Protein AF-A0A8T5YJM0-F1 (afdb_monomer_lite)

Secondary structure (DSSP, 8-state):
--GGGS--HHHHS-HHHHHHHT---TTSPPPPSS--HHHHHHHHHHHHHHHTTTPPP-EEEEEEEEETTEEEEEEEEESSS--S--------

Structure (mmCIF, N/CA/C/O backbone):
data_AF-A0A8T5YJM0-F1
#
_entry.id   AF-A0A8T5YJM0-F1
#
loop_
_atom_site.group_PDB
_atom_site.id
_atom_site.type_symbol
_atom_site.label_atom_id
_atom_site.label_alt_id
_atom_site.label_comp_id
_atom_site.label_asym_id
_atom_site.label_entity_id
_atom_site.label_seq_id
_atom_site.pdbx_PDB_ins_code
_atom_site.Cartn_x
_atom_site.Cartn_y
_atom_site.Cartn_z
_atom_site.occupancy
_atom_site.B_iso_or_equiv
_atom_site.auth_seq_id
_atom_site.auth_comp_id
_atom_site.auth_asym_id
_atom_site.auth_atom_id
_atom_site.pdbx_PDB_model_num
ATOM 1 N N . MET A 1 1 ? 27.627 -7.056 -4.093 1.00 82.88 1 MET A N 1
ATOM 2 C CA . MET A 1 1 ? 27.274 -8.251 -4.894 1.00 82.88 1 MET A CA 1
ATOM 3 C C . MET A 1 1 ? 27.200 -7.821 -6.349 1.00 82.88 1 MET A C 1
ATOM 5 O O . MET A 1 1 ? 26.496 -6.848 -6.601 1.00 82.88 1 MET A O 1
ATOM 9 N N . LYS A 1 2 ? 27.925 -8.468 -7.273 1.00 94.94 2 LYS A N 1
ATOM 10 C CA . LYS A 1 2 ? 27.739 -8.189 -8.707 1.00 94.94 2 LYS A CA 1
ATOM 11 C C . LYS A 1 2 ? 26.298 -8.558 -9.112 1.00 94.94 2 LYS A C 1
ATOM 13 O O . LYS A 1 2 ? 25.793 -9.532 -8.545 1.00 94.94 2 LYS A O 1
ATOM 18 N N . PRO A 1 3 ? 25.612 -7.803 -9.989 1.00 96.06 3 PRO A N 1
ATOM 19 C CA . PRO A 1 3 ? 24.226 -8.094 -10.364 1.00 96.06 3 PRO A CA 1
ATOM 20 C C . PRO A 1 3 ? 24.017 -9.537 -10.837 1.00 96.06 3 PRO A C 1
ATOM 22 O O . PRO A 1 3 ? 23.049 -10.170 -10.429 1.00 96.06 3 PRO A O 1
ATOM 25 N N . GLU A 1 4 ? 24.978 -10.080 -11.583 1.00 95.62 4 GLU A N 1
ATOM 26 C CA . GLU A 1 4 ? 24.941 -11.424 -12.175 1.00 95.62 4 GLU A CA 1
ATOM 27 C C . GLU A 1 4 ? 25.047 -12.536 -11.122 1.00 95.62 4 GLU A C 1
ATOM 29 O O . GLU A 1 4 ? 24.696 -13.681 -11.379 1.00 95.62 4 GLU A O 1
ATOM 34 N N . ASN A 1 5 ? 25.498 -12.197 -9.911 1.00 97.12 5 ASN A N 1
ATOM 35 C CA . ASN A 1 5 ? 25.588 -13.140 -8.800 1.00 97.12 5 ASN A CA 1
ATOM 36 C C . ASN A 1 5 ? 24.266 -13.254 -8.019 1.00 97.12 5 ASN A C 1
ATOM 38 O O . ASN A 1 5 ? 24.196 -14.005 -7.045 1.00 97.12 5 ASN A O 1
ATOM 42 N N . LYS A 1 6 ? 23.240 -12.457 -8.351 1.00 97.38 6 LYS A N 1
ATOM 43 C CA . LYS A 1 6 ? 21.924 -12.550 -7.705 1.00 97.38 6 LYS A CA 1
ATOM 44 C C . LYS A 1 6 ? 21.172 -13.769 -8.243 1.00 97.38 6 LYS A C 1
ATOM 46 O O . LYS A 1 6 ? 21.294 -14.118 -9.411 1.00 97.38 6 LYS A O 1
ATOM 51 N N . LEU A 1 7 ? 20.363 -14.392 -7.387 1.00 98.06 7 LEU A N 1
ATOM 52 C CA . LEU A 1 7 ? 19.466 -15.467 -7.811 1.00 98.06 7 LEU A CA 1
ATOM 53 C C . LEU A 1 7 ? 18.461 -14.947 -8.854 1.00 98.06 7 LEU A C 1
ATOM 55 O O . LEU A 1 7 ? 18.029 -13.794 -8.748 1.00 98.06 7 LEU A O 1
ATOM 59 N N . PRO A 1 8 ? 18.021 -15.791 -9.801 1.00 97.38 8 PRO A N 1
ATOM 60 C CA . PRO A 1 8 ? 16.956 -15.449 -10.737 1.00 97.38 8 PRO A CA 1
ATOM 61 C C . PRO A 1 8 ? 15.592 -15.482 -10.024 1.00 97.38 8 PRO A C 1
ATOM 63 O O . PRO A 1 8 ? 14.796 -16.402 -10.185 1.00 97.38 8 PRO A O 1
ATOM 66 N N . VAL A 1 9 ? 15.325 -14.488 -9.168 1.00 98.19 9 VAL A N 1
ATOM 67 C CA . VAL A 1 9 ? 14.182 -14.495 -8.231 1.00 98.19 9 VAL A CA 1
ATOM 68 C C . VAL A 1 9 ? 12.838 -14.691 -8.943 1.00 98.19 9 VAL A C 1
ATOM 70 O O . VAL A 1 9 ? 11.984 -15.405 -8.424 1.00 98.19 9 VAL A O 1
ATOM 73 N N . LEU A 1 10 ? 12.660 -14.117 -10.137 1.00 98.25 10 LEU A N 1
ATOM 74 C CA . LEU A 1 10 ? 11.403 -14.205 -10.890 1.00 98.25 10 LEU A CA 1
ATOM 75 C C . LEU A 1 10 ? 11.056 -15.637 -11.332 1.00 98.25 10 LEU A C 1
ATOM 77 O O . LEU A 1 10 ? 9.876 -15.965 -11.447 1.00 98.25 10 LEU A O 1
ATOM 81 N N . ASP A 1 11 ? 12.049 -16.514 -11.492 1.00 98.06 11 ASP A N 1
ATOM 82 C CA . ASP A 1 11 ? 11.817 -17.918 -11.843 1.00 98.06 11 ASP A CA 1
ATOM 83 C C . ASP A 1 11 ? 11.435 -18.761 -10.621 1.00 98.06 11 ASP A C 1
ATOM 85 O O . ASP A 1 11 ? 10.659 -19.714 -10.745 1.00 98.06 11 ASP A O 1
ATOM 89 N N . LEU A 1 12 ? 11.935 -18.374 -9.443 1.00 98.44 12 LEU A N 1
ATOM 90 C CA . LEU A 1 12 ? 11.868 -19.138 -8.192 1.00 98.44 12 LEU A CA 1
ATOM 91 C C . LEU A 1 12 ? 10.628 -18.844 -7.336 1.00 98.44 12 LEU A C 1
ATOM 93 O O . LEU A 1 12 ? 10.294 -19.625 -6.446 1.00 98.44 12 LEU A O 1
ATOM 97 N N . ILE A 1 13 ? 9.952 -17.720 -7.568 1.00 98.56 13 ILE A N 1
ATOM 98 C CA . ILE A 1 13 ? 8.751 -17.346 -6.813 1.00 98.56 13 ILE A CA 1
ATOM 99 C C . ILE A 1 13 ? 7.559 -18.268 -7.111 1.00 98.56 13 ILE A C 1
ATOM 101 O O . ILE A 1 13 ? 7.433 -18.850 -8.191 1.00 98.56 13 ILE A O 1
ATOM 105 N N . SER A 1 14 ? 6.652 -18.379 -6.138 1.00 98.69 14 SER A N 1
ATOM 106 C CA . SER A 1 14 ? 5.455 -19.217 -6.243 1.00 98.69 14 SER A CA 1
ATOM 107 C C . SER A 1 14 ? 4.539 -18.788 -7.395 1.00 98.69 14 SER A C 1
ATOM 109 O O . SER A 1 14 ? 4.544 -17.633 -7.823 1.00 98.69 14 SER A O 1
ATOM 111 N N . ALA A 1 15 ? 3.683 -19.700 -7.863 1.00 98.50 15 ALA A N 1
ATOM 112 C CA . ALA A 1 15 ? 2.702 -19.400 -8.910 1.00 98.50 15 ALA A CA 1
ATOM 113 C C . ALA A 1 15 ? 1.755 -18.240 -8.531 1.00 98.50 15 ALA A C 1
ATOM 115 O O . ALA A 1 15 ? 1.451 -17.386 -9.365 1.00 98.50 15 ALA A O 1
ATOM 116 N N . GLY A 1 16 ? 1.348 -18.160 -7.258 1.00 98.50 16 GLY A N 1
ATOM 117 C CA . GLY A 1 16 ? 0.540 -17.045 -6.752 1.00 98.50 16 GLY A CA 1
ATOM 118 C C . GLY A 1 16 ? 1.270 -15.703 -6.852 1.00 98.50 16 GLY A C 1
ATOM 119 O O . GLY A 1 16 ? 0.697 -14.721 -7.312 1.00 98.50 16 GLY A O 1
ATOM 120 N N . MET A 1 17 ? 2.564 -15.667 -6.521 1.00 98.56 17 MET A N 1
ATOM 121 C CA . MET A 1 17 ? 3.369 -14.451 -6.668 1.00 98.56 17 MET A CA 1
ATOM 122 C C . MET A 1 17 ? 3.595 -14.090 -8.141 1.00 98.56 17 MET A C 1
ATOM 124 O O . MET A 1 17 ? 3.504 -12.921 -8.502 1.00 98.56 17 MET A O 1
ATOM 128 N N . LYS A 1 18 ? 3.821 -15.080 -9.015 1.00 98.62 18 LYS A N 1
ATOM 129 C CA . LYS A 1 18 ? 3.915 -14.846 -10.467 1.00 98.62 18 LYS A CA 1
ATOM 130 C C . LYS A 1 18 ? 2.637 -14.219 -11.020 1.00 98.62 18 LYS A C 1
ATOM 132 O O . LYS A 1 18 ? 2.720 -13.349 -11.875 1.00 98.62 18 LYS A O 1
ATOM 137 N N . THR A 1 19 ? 1.473 -14.608 -10.499 1.00 98.62 19 THR A N 1
ATOM 138 C CA . THR A 1 19 ? 0.192 -13.991 -10.876 1.00 98.62 19 THR A CA 1
ATOM 139 C C . THR A 1 19 ? 0.183 -12.497 -10.552 1.00 98.62 19 THR A C 1
ATOM 141 O O . THR A 1 19 ? -0.149 -11.703 -11.419 1.00 98.62 19 THR A O 1
ATOM 144 N N . VAL A 1 20 ? 0.626 -12.108 -9.350 1.00 98.38 20 VAL A N 1
ATOM 145 C CA . VAL A 1 20 ? 0.748 -10.694 -8.945 1.00 98.38 20 VAL A CA 1
ATOM 146 C C . VAL A 1 20 ? 1.754 -9.938 -9.819 1.00 98.38 20 VAL A C 1
ATOM 148 O O . VAL A 1 20 ? 1.448 -8.846 -10.285 1.00 98.38 20 VAL A O 1
ATOM 151 N N . VAL A 1 21 ? 2.939 -10.512 -10.063 1.00 98.38 21 VAL A N 1
ATOM 152 C CA . VAL A 1 21 ? 4.000 -9.897 -10.888 1.00 98.38 21 VAL A CA 1
ATOM 153 C C . VAL A 1 21 ? 3.544 -9.668 -12.329 1.00 98.38 21 VAL A C 1
ATOM 155 O O . VAL A 1 21 ? 3.906 -8.664 -12.935 1.00 98.38 21 VAL A O 1
ATOM 158 N N . ASN A 1 22 ? 2.743 -10.585 -12.870 1.00 98.31 22 ASN A N 1
ATOM 159 C CA . ASN A 1 22 ? 2.252 -10.517 -14.242 1.00 98.31 22 ASN A CA 1
ATOM 160 C C . ASN A 1 22 ? 0.982 -9.658 -14.392 1.00 98.31 22 ASN A C 1
ATOM 162 O O . ASN A 1 22 ? 0.493 -9.501 -15.512 1.00 98.31 22 ASN A O 1
ATOM 166 N N . THR A 1 23 ? 0.438 -9.097 -13.306 1.00 98.25 23 THR A N 1
ATOM 167 C CA . THR A 1 23 ? -0.678 -8.148 -13.377 1.00 98.25 23 THR A CA 1
ATOM 168 C C . THR A 1 23 ? -0.210 -6.839 -14.003 1.00 98.25 23 THR A C 1
ATOM 170 O O . THR A 1 23 ? 0.680 -6.166 -13.485 1.00 98.25 23 THR A O 1
ATOM 173 N N . LEU A 1 24 ? -0.849 -6.446 -15.105 1.00 97.44 24 LEU A N 1
ATOM 174 C CA . LEU A 1 24 ? -0.565 -5.195 -15.804 1.00 97.44 24 LEU A CA 1
ATOM 175 C C . LEU A 1 24 ? -1.544 -4.096 -15.376 1.00 97.44 24 LEU A C 1
ATOM 177 O O . LEU A 1 24 ? -2.746 -4.335 -15.277 1.00 97.44 24 LEU A O 1
ATOM 181 N N . GLN A 1 25 ? -1.030 -2.881 -15.185 1.00 97.00 25 GLN A N 1
ATOM 182 C CA . GLN A 1 25 ? -1.821 -1.669 -14.944 1.00 97.00 25 GLN A CA 1
ATOM 183 C C . GLN A 1 25 ? -1.602 -0.691 -16.113 1.00 97.00 25 GLN A C 1
ATOM 185 O O . GLN A 1 25 ? -0.730 0.172 -16.022 1.00 97.00 25 GLN A O 1
ATOM 190 N N . PRO A 1 26 ? -2.328 -0.835 -17.239 1.00 94.81 26 PRO A N 1
ATOM 191 C CA . PRO A 1 26 ? -2.107 -0.007 -18.429 1.00 94.81 26 PRO A CA 1
ATOM 192 C C . PRO A 1 26 ? -2.464 1.471 -18.213 1.00 94.81 26 PRO A C 1
ATOM 194 O O . PRO A 1 26 ? -1.924 2.330 -18.900 1.00 94.81 26 PRO A O 1
ATOM 197 N N . ASP A 1 27 ? -3.328 1.764 -17.239 1.00 94.00 27 ASP A N 1
ATOM 198 C CA . ASP A 1 27 ? -3.742 3.129 -16.892 1.00 94.00 27 ASP A CA 1
ATOM 199 C C . ASP A 1 27 ? -2.701 3.878 -16.042 1.00 94.00 27 ASP A C 1
ATOM 201 O O . ASP A 1 27 ? -2.890 5.052 -15.709 1.00 94.00 27 ASP A O 1
ATOM 205 N N . LEU A 1 28 ? -1.610 3.213 -15.646 1.00 95.81 28 LEU A N 1
ATOM 206 C CA . LEU A 1 28 ? -0.563 3.857 -14.870 1.00 95.81 28 LEU A CA 1
ATOM 207 C C . LEU A 1 28 ? 0.288 4.780 -15.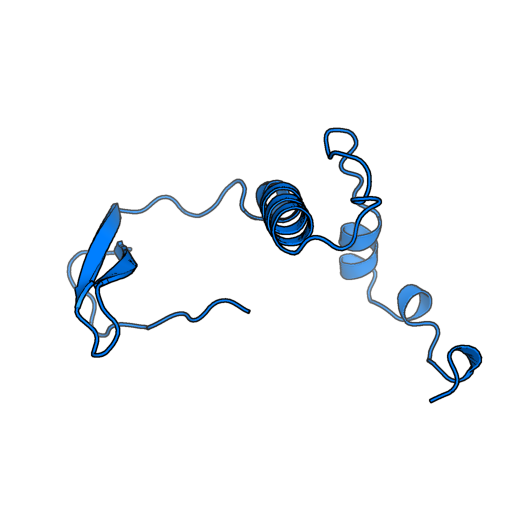753 1.00 95.81 28 LEU A C 1
ATOM 209 O O . LEU A 1 28 ? 0.612 4.413 -16.884 1.00 95.81 28 LEU A O 1
ATOM 213 N N . PRO A 1 29 ? 0.740 5.942 -15.241 1.00 94.38 29 PRO A N 1
ATOM 214 C CA . PRO A 1 29 ? 1.776 6.710 -15.917 1.00 94.38 29 PRO A CA 1
ATOM 215 C C . PRO A 1 29 ? 3.023 5.845 -16.179 1.00 94.38 29 PRO A C 1
ATOM 217 O O . PRO A 1 29 ? 3.266 4.875 -15.453 1.00 94.38 29 PRO A O 1
ATOM 220 N N . PRO A 1 30 ? 3.856 6.187 -17.175 1.00 94.44 30 PRO A N 1
ATOM 221 C CA . PRO A 1 30 ? 5.153 5.542 -17.330 1.00 94.44 30 PRO A CA 1
ATOM 222 C C . PRO A 1 30 ? 6.029 5.800 -16.098 1.00 94.44 30 PRO A C 1
ATOM 224 O O . PRO A 1 30 ? 5.806 6.754 -15.347 1.00 94.44 30 PRO A O 1
ATOM 227 N N . TRP A 1 31 ? 7.048 4.95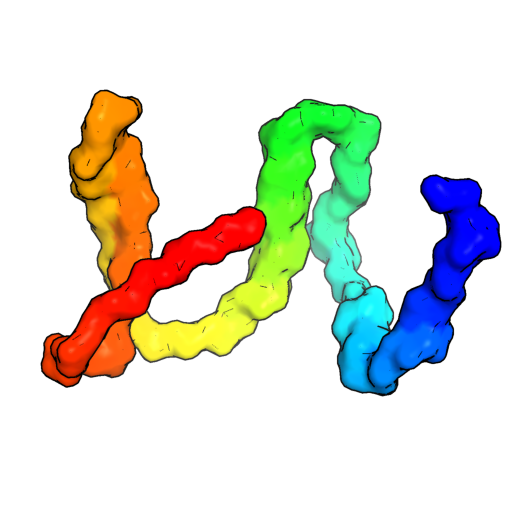9 -15.904 1.00 95.56 31 TRP A N 1
ATOM 228 C CA . TRP A 1 31 ? 8.048 5.188 -14.862 1.00 95.56 31 TRP A CA 1
ATOM 229 C C . TRP A 1 31 ? 8.606 6.617 -14.957 1.00 95.56 31 TRP A C 1
ATOM 231 O O . TRP A 1 31 ? 8.946 7.057 -16.061 1.00 95.56 31 TRP A O 1
ATOM 241 N N . PRO A 1 32 ? 8.704 7.349 -13.832 1.00 93.06 32 PRO A N 1
ATOM 242 C CA . PRO A 1 32 ? 9.220 8.708 -13.838 1.00 93.06 32 PRO A CA 1
ATOM 243 C C . PRO A 1 32 ? 10.650 8.719 -14.379 1.00 93.06 32 PRO A C 1
ATOM 245 O O . PRO A 1 32 ? 11.531 8.015 -13.885 1.00 93.06 32 PRO A O 1
ATOM 248 N N . ALA A 1 33 ? 10.869 9.529 -15.416 1.00 86.62 33 ALA A N 1
ATOM 249 C CA . ALA A 1 33 ? 12.171 9.668 -16.060 1.00 86.62 33 ALA A CA 1
ATOM 250 C C . ALA A 1 33 ? 13.166 10.457 -15.194 1.00 86.62 33 ALA A C 1
ATOM 252 O O . ALA A 1 33 ? 14.377 10.322 -15.370 1.00 86.62 33 ALA A O 1
ATOM 253 N N . THR A 1 34 ? 12.667 11.284 -14.267 1.00 83.25 34 THR A N 1
ATOM 254 C CA . THR A 1 34 ? 13.502 12.064 -13.352 1.00 83.25 34 THR A CA 1
ATOM 255 C C . THR A 1 34 ? 13.557 11.435 -11.960 1.00 83.25 34 THR A C 1
ATOM 257 O O . THR A 1 34 ? 12.677 10.690 -11.531 1.00 83.25 34 THR A O 1
ATOM 260 N N . GLY A 1 35 ? 14.630 11.739 -11.232 1.00 77.75 35 GLY A N 1
ATOM 261 C CA . GLY A 1 35 ? 14.848 11.264 -9.868 1.00 77.75 35 GLY A CA 1
ATOM 262 C C . GLY A 1 35 ? 14.217 12.139 -8.783 1.00 77.75 35 GLY A C 1
ATOM 263 O O . GLY A 1 35 ? 14.620 12.009 -7.627 1.00 77.75 35 GLY A O 1
ATOM 264 N N . THR A 1 36 ? 13.303 13.069 -9.104 1.00 95.00 36 THR A N 1
ATOM 265 C CA . THR A 1 36 ? 12.733 13.922 -8.050 1.00 95.00 36 THR A CA 1
ATOM 266 C C . THR A 1 36 ? 11.894 13.091 -7.083 1.00 95.00 36 THR A C 1
ATOM 268 O O . THR A 1 36 ? 11.087 12.244 -7.465 1.00 95.00 36 THR A O 1
ATOM 271 N N . ILE A 1 37 ? 12.065 13.344 -5.785 1.00 96.12 37 ILE A N 1
ATOM 272 C CA . ILE A 1 37 ? 11.393 12.554 -4.747 1.00 96.12 37 ILE A CA 1
ATOM 2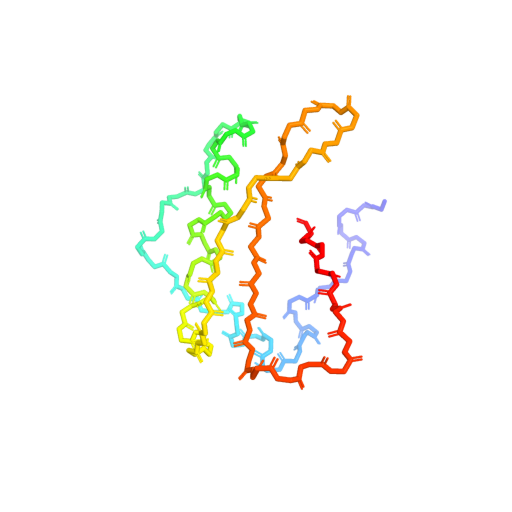73 C C . ILE A 1 37 ? 9.862 12.674 -4.806 1.00 96.12 37 ILE A C 1
ATOM 275 O O . ILE A 1 37 ? 9.156 11.745 -4.419 1.00 96.12 37 ILE A O 1
ATOM 279 N N . ALA A 1 38 ? 9.342 13.804 -5.294 1.00 95.69 38 ALA A N 1
ATOM 280 C CA . ALA A 1 38 ? 7.907 14.037 -5.416 1.00 95.69 38 ALA A CA 1
ATOM 281 C C . ALA A 1 38 ? 7.274 13.103 -6.456 1.00 95.69 38 ALA A C 1
ATOM 283 O O . ALA A 1 38 ? 6.300 12.419 -6.144 1.00 95.69 38 ALA A O 1
ATOM 284 N N . GLU A 1 39 ? 7.871 13.009 -7.647 1.00 95.00 39 GLU A N 1
ATOM 285 C CA . GLU A 1 39 ? 7.393 12.125 -8.714 1.00 95.00 39 GLU A CA 1
ATOM 286 C C . GLU A 1 39 ? 7.466 10.657 -8.292 1.00 95.00 39 GLU A C 1
ATOM 288 O O . GLU A 1 39 ? 6.514 9.909 -8.498 1.00 95.00 39 GLU A O 1
ATOM 293 N N . GLN A 1 40 ? 8.541 10.260 -7.604 1.00 96.44 40 GLN A N 1
ATOM 294 C CA . GLN A 1 40 ? 8.686 8.890 -7.107 1.00 96.44 40 GLN A CA 1
ATOM 295 C C . GLN A 1 40 ? 7.618 8.531 -6.059 1.00 96.44 40 GLN A C 1
ATOM 297 O O . GLN A 1 40 ? 7.015 7.457 -6.119 1.00 96.44 40 GLN A O 1
ATOM 302 N N . ARG A 1 41 ? 7.312 9.443 -5.122 1.00 96.88 41 ARG A N 1
ATOM 303 C CA . ARG A 1 41 ? 6.236 9.250 -4.130 1.00 96.88 41 ARG A CA 1
ATOM 304 C C . ARG A 1 41 ? 4.856 9.202 -4.777 1.00 96.88 41 ARG A C 1
ATOM 306 O O . ARG A 1 41 ? 4.016 8.398 -4.368 1.00 96.88 41 ARG A O 1
ATOM 313 N N . GLN A 1 42 ? 4.617 10.041 -5.782 1.00 96.12 42 GLN A N 1
ATOM 314 C CA . GLN A 1 42 ? 3.359 10.047 -6.519 1.00 96.12 42 GLN A CA 1
ATOM 315 C C . GLN A 1 42 ? 3.180 8.749 -7.310 1.00 96.12 42 GLN A C 1
ATOM 317 O O . GLN A 1 42 ? 2.105 8.157 -7.250 1.00 96.12 42 GLN A O 1
ATOM 322 N N . TYR A 1 43 ? 4.231 8.272 -7.982 1.00 96.88 43 TYR A N 1
ATOM 323 C CA . TYR A 1 43 ? 4.201 7.014 -8.722 1.00 96.88 43 TYR A CA 1
ATOM 324 C C . TYR A 1 43 ? 3.864 5.834 -7.807 1.00 96.88 43 TYR A C 1
ATOM 326 O O . TYR A 1 43 ? 2.912 5.104 -8.070 1.00 96.88 43 TYR A O 1
ATOM 334 N N . TYR A 1 44 ? 4.565 5.713 -6.672 1.00 97.44 44 TYR A N 1
ATOM 335 C CA . TYR A 1 44 ? 4.274 4.692 -5.661 1.00 97.44 44 TYR A CA 1
ATOM 336 C C . TYR A 1 44 ? 2.826 4.772 -5.151 1.00 97.44 44 TYR A C 1
ATOM 338 O O . TYR A 1 44 ? 2.139 3.758 -5.051 1.00 97.44 44 TYR A O 1
ATOM 346 N N . THR A 1 45 ? 2.326 5.983 -4.884 1.00 97.94 45 THR A N 1
ATOM 347 C CA . THR A 1 45 ? 0.942 6.197 -4.427 1.00 97.94 45 THR A CA 1
ATOM 348 C C . THR A 1 45 ? -0.088 5.751 -5.468 1.00 97.94 45 THR A C 1
ATOM 350 O O . THR A 1 45 ? -1.107 5.157 -5.111 1.00 97.94 45 THR A O 1
ATOM 353 N N . LEU A 1 46 ? 0.149 6.038 -6.752 1.00 97.62 46 LEU A N 1
ATOM 354 C CA . LEU A 1 46 ? -0.752 5.648 -7.837 1.00 97.62 46 LEU A CA 1
ATOM 355 C C . LEU A 1 46 ? -0.730 4.136 -8.061 1.00 97.62 46 LEU A C 1
ATOM 357 O O . LEU A 1 46 ? -1.789 3.521 -8.131 1.00 97.62 46 LEU A O 1
ATOM 361 N N . GLU A 1 47 ? 0.453 3.531 -8.095 1.00 98.06 47 GLU A N 1
ATOM 362 C CA . GLU A 1 47 ? 0.618 2.095 -8.335 1.00 98.06 47 GLU A CA 1
ATOM 363 C C . GLU A 1 47 ? 0.060 1.237 -7.197 1.00 98.06 47 GLU A C 1
ATOM 365 O O . GLU A 1 47 ? -0.630 0.247 -7.453 1.00 98.06 47 GLU A O 1
ATOM 370 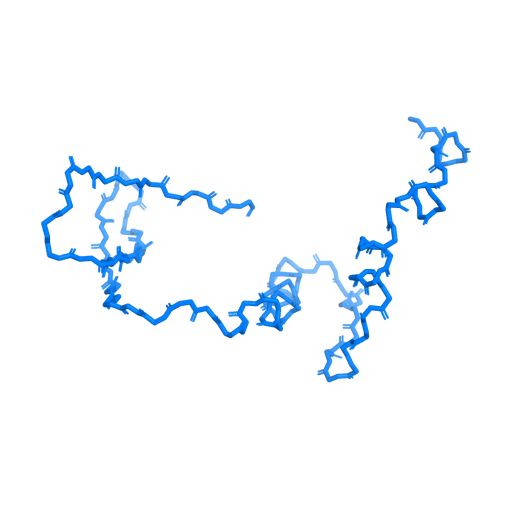N N . ARG A 1 48 ? 0.229 1.656 -5.937 1.00 98.44 48 ARG A N 1
ATOM 371 C CA . ARG A 1 48 ? -0.370 0.958 -4.791 1.00 98.44 48 ARG A CA 1
ATOM 372 C C . ARG A 1 48 ? -1.894 1.093 -4.725 1.00 98.44 48 ARG A C 1
ATOM 374 O O . ARG A 1 48 ? -2.525 0.308 -4.018 1.00 98.44 48 ARG A O 1
ATOM 381 N N . ARG A 1 49 ? -2.510 2.047 -5.435 1.00 98.25 49 ARG A N 1
ATOM 382 C CA . ARG A 1 49 ? -3.963 2.286 -5.371 1.00 98.25 49 ARG A CA 1
ATOM 383 C C . ARG A 1 49 ? -4.768 1.079 -5.842 1.00 98.25 49 ARG A C 1
ATOM 385 O O . ARG A 1 49 ? -5.730 0.722 -5.170 1.00 98.25 49 ARG A O 1
ATOM 392 N N . PHE A 1 50 ? -4.360 0.445 -6.942 1.00 98.06 50 PHE A N 1
ATOM 393 C CA . PHE A 1 50 ? -5.008 -0.766 -7.455 1.00 98.06 50 PHE A CA 1
ATOM 394 C C . PHE A 1 50 ? -5.061 -1.862 -6.384 1.00 98.06 50 PHE A C 1
ATOM 396 O O . PHE A 1 50 ? -6.114 -2.436 -6.123 1.00 98.06 50 PHE A O 1
ATOM 403 N N . TRP A 1 51 ? -3.947 -2.067 -5.681 1.00 98.25 51 TRP A N 1
ATOM 404 C CA . TRP A 1 51 ? -3.820 -3.082 -4.636 1.00 98.25 51 TRP A CA 1
ATOM 405 C C . TRP A 1 51 ? -4.579 -2.764 -3.340 1.00 98.25 51 TRP A C 1
ATOM 407 O O . TRP A 1 51 ? -4.781 -3.659 -2.528 1.00 98.25 51 TRP A O 1
ATOM 417 N N . ASN A 1 52 ? -4.992 -1.510 -3.129 1.00 98.25 52 ASN A N 1
ATOM 418 C CA . ASN A 1 52 ? -5.794 -1.098 -1.970 1.00 98.25 52 ASN A CA 1
ATOM 419 C C . ASN A 1 52 ? -7.305 -1.063 -2.264 1.00 98.25 52 ASN A C 1
ATOM 421 O O . ASN A 1 52 ? -8.097 -0.762 -1.368 1.00 98.25 52 ASN A O 1
ATOM 425 N N . ALA A 1 53 ? -7.723 -1.332 -3.504 1.00 98.00 53 ALA A N 1
ATOM 426 C CA . ALA A 1 53 ? -9.136 -1.410 -3.850 1.00 98.00 53 ALA A CA 1
ATOM 427 C C . ALA A 1 53 ? -9.817 -2.585 -3.126 1.00 98.00 53 ALA A C 1
ATOM 429 O O . ALA A 1 53 ? -9.209 -3.627 -2.893 1.00 98.00 53 ALA A O 1
ATOM 430 N N . GLY A 1 54 ? -11.095 -2.417 -2.771 1.00 98.00 54 GLY A N 1
ATOM 431 C CA . GLY A 1 54 ? -11.849 -3.448 -2.047 1.00 98.00 54 GLY A CA 1
ATOM 432 C C . GLY A 1 54 ? -11.428 -3.624 -0.583 1.00 98.00 54 GLY A C 1
ATOM 433 O O . GLY A 1 54 ? -11.674 -4.681 -0.005 1.00 98.00 54 GLY A O 1
ATOM 434 N N . ALA A 1 55 ? -10.790 -2.613 0.017 1.00 98.06 55 ALA A N 1
ATOM 435 C CA . ALA A 1 55 ? -10.491 -2.613 1.444 1.00 98.06 55 ALA A CA 1
ATOM 436 C C . ALA A 1 55 ? -11.773 -2.790 2.293 1.00 98.06 55 ALA A C 1
ATOM 438 O O . ALA A 1 55 ? -12.840 -2.323 1.882 1.00 98.06 55 ALA A O 1
ATOM 439 N N . PRO A 1 56 ? -11.685 -3.419 3.482 1.00 98.38 56 PRO A N 1
ATOM 440 C CA . PRO A 1 56 ? -12.841 -3.600 4.355 1.00 98.38 56 PRO A CA 1
ATOM 441 C C . PRO A 1 56 ? -13.494 -2.270 4.747 1.00 98.38 56 PRO A C 1
ATOM 443 O O . PRO A 1 56 ? -12.814 -1.327 5.160 1.00 98.38 56 PRO A O 1
ATOM 446 N N . GLU A 1 57 ? -14.821 -2.215 4.660 1.00 98.31 57 GLU A N 1
ATOM 447 C CA . GLU A 1 57 ? -15.596 -1.054 5.086 1.00 98.31 57 GLU A CA 1
ATOM 448 C C . GLU A 1 57 ? -15.646 -0.974 6.618 1.00 98.31 57 GLU A C 1
ATOM 450 O O . GLU A 1 57 ? -15.946 -1.957 7.296 1.00 98.31 57 GLU A O 1
ATOM 455 N N . MET A 1 58 ? -15.334 0.199 7.175 1.00 98.12 58 MET A N 1
ATOM 456 C CA . MET A 1 58 ? -15.417 0.468 8.612 1.00 98.12 58 MET A CA 1
ATOM 457 C C . MET A 1 58 ? -15.416 1.970 8.903 1.00 98.12 58 MET A C 1
ATOM 459 O O . MET A 1 58 ? -15.105 2.796 8.040 1.00 98.12 58 MET A O 1
ATOM 463 N N . ALA A 1 59 ? -15.713 2.341 10.150 1.00 98.50 59 ALA A N 1
ATOM 464 C CA . ALA A 1 59 ? -15.614 3.728 10.577 1.00 98.50 59 ALA A CA 1
ATOM 465 C C . ALA A 1 59 ? -14.146 4.182 10.582 1.00 98.50 59 ALA A C 1
ATOM 467 O O . ALA A 1 59 ? -13.298 3.586 11.244 1.00 98.50 59 ALA A O 1
ATOM 468 N N . THR A 1 60 ? -13.853 5.264 9.859 1.00 98.44 60 THR A N 1
ATOM 469 C CA . THR A 1 60 ? -12.516 5.870 9.824 1.00 98.44 60 THR A CA 1
ATOM 470 C C . THR A 1 60 ? -12.571 7.357 10.134 1.00 98.44 60 THR A C 1
ATOM 472 O O . THR A 1 60 ? -13.538 8.040 9.788 1.00 98.44 60 THR A O 1
ATOM 475 N N . ARG A 1 61 ? -11.551 7.877 10.818 1.00 98.44 61 ARG A N 1
ATOM 476 C CA . ARG A 1 61 ? -11.418 9.308 11.128 1.00 98.44 61 ARG A CA 1
ATOM 477 C C . ARG A 1 61 ? -9.963 9.737 10.983 1.00 98.44 61 ARG A C 1
ATOM 479 O O . ARG A 1 61 ? -9.064 8.984 11.347 1.00 98.44 61 ARG A O 1
ATOM 486 N N . ALA A 1 62 ? -9.745 10.934 10.447 1.00 98.44 62 ALA A N 1
ATOM 487 C CA . ALA A 1 62 ? -8.426 11.551 10.368 1.00 98.44 62 ALA A CA 1
ATOM 488 C C . ALA A 1 62 ? -8.289 12.615 11.464 1.00 98.44 62 ALA A C 1
ATOM 490 O O . ALA A 1 62 ? -9.203 13.418 11.659 1.00 98.44 62 ALA A O 1
ATOM 491 N N . TYR A 1 63 ? -7.159 12.613 12.170 1.00 98.56 63 TYR A N 1
ATOM 492 C CA . TYR A 1 63 ? -6.858 13.553 13.249 1.00 98.56 63 TYR A CA 1
ATOM 493 C C . TYR A 1 63 ? -5.427 14.070 13.132 1.00 98.56 63 TYR A C 1
ATOM 495 O O . TYR A 1 63 ? -4.506 13.296 12.875 1.00 98.56 63 TYR A O 1
ATOM 503 N N . MET A 1 64 ? -5.236 15.360 13.403 1.00 98.62 64 MET A N 1
ATOM 504 C CA . MET A 1 64 ? -3.912 15.938 13.628 1.00 98.62 64 MET A CA 1
ATOM 505 C C . MET A 1 64 ? -3.542 15.769 15.101 1.00 98.62 64 MET A C 1
ATOM 507 O O . MET A 1 64 ? -4.305 16.193 15.971 1.00 98.62 64 MET A O 1
ATOM 511 N N . VAL A 1 65 ? -2.399 15.142 15.379 1.00 98.50 65 VAL A N 1
ATOM 512 C CA . VAL A 1 65 ? -1.903 14.936 16.748 1.00 98.50 65 VAL A CA 1
ATOM 513 C C . VAL A 1 65 ? -0.547 15.621 16.946 1.00 98.50 65 VAL A C 1
ATOM 515 O O . VAL A 1 65 ? 0.302 15.585 16.047 1.00 98.50 65 VAL A O 1
ATOM 518 N N . PRO A 1 66 ? -0.311 16.262 18.105 1.00 98.56 66 PRO A N 1
ATOM 519 C CA . PRO A 1 66 ? 0.913 17.012 18.339 1.00 98.56 66 PRO A CA 1
ATOM 520 C C . PRO A 1 66 ? 2.106 16.089 18.601 1.00 98.56 66 PRO A C 1
ATOM 522 O O . PRO A 1 66 ? 2.012 15.093 19.315 1.00 98.56 66 PRO A O 1
ATOM 525 N N . THR A 1 67 ? 3.267 16.486 18.089 1.00 98.69 67 THR A N 1
ATOM 526 C CA . THR A 1 67 ? 4.577 15.915 18.420 1.00 98.69 67 THR A CA 1
ATOM 527 C C . THR A 1 67 ? 5.563 17.042 18.734 1.00 98.69 67 THR A C 1
ATOM 529 O O . THR A 1 67 ? 5.275 18.219 18.504 1.00 98.69 67 THR A O 1
ATOM 532 N N . LYS A 1 68 ? 6.776 16.697 19.186 1.00 98.56 68 LYS A N 1
ATOM 533 C CA . LYS A 1 68 ? 7.868 17.671 19.377 1.00 98.56 68 LYS A CA 1
ATOM 534 C C . LYS A 1 68 ? 8.206 18.468 18.102 1.00 98.56 68 LYS A C 1
ATOM 536 O O . LYS A 1 68 ? 8.734 19.569 18.207 1.00 98.56 68 LYS A O 1
ATOM 5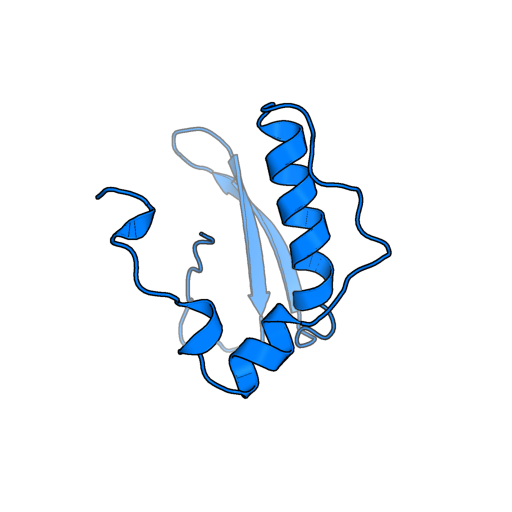41 N N . TYR A 1 69 ? 7.912 17.929 16.918 1.00 98.50 69 TYR A N 1
ATOM 542 C CA . TYR A 1 69 ? 8.256 18.529 15.622 1.00 98.50 69 TYR A CA 1
ATOM 543 C C . TYR A 1 69 ? 7.063 19.195 14.921 1.00 98.50 69 TYR A C 1
ATOM 545 O O . TYR A 1 69 ? 7.179 19.602 13.769 1.00 98.50 69 TYR A O 1
ATOM 553 N N . GLY A 1 70 ? 5.921 19.311 15.604 1.00 98.38 70 GLY A N 1
ATOM 554 C CA . GLY A 1 70 ? 4.675 19.820 15.036 1.00 98.38 70 GLY A CA 1
ATOM 555 C C . GLY A 1 70 ? 3.593 18.749 14.946 1.00 98.38 70 GLY A C 1
ATOM 556 O O . GLY A 1 70 ? 3.706 17.671 15.532 1.00 98.38 70 GLY A O 1
ATOM 557 N N . GLN A 1 71 ? 2.513 19.075 14.244 1.00 98.62 71 GLN A N 1
ATOM 558 C CA . GLN A 1 71 ? 1.361 18.191 14.080 1.00 98.62 71 GLN A CA 1
ATOM 559 C C . GLN A 1 71 ? 1.639 17.122 13.019 1.00 98.62 71 GLN A C 1
ATOM 561 O O . GLN A 1 71 ? 2.191 17.432 11.964 1.00 98.62 71 GLN A O 1
ATOM 566 N N . VAL A 1 72 ? 1.204 15.889 13.271 1.00 98.62 72 VAL A N 1
ATOM 567 C CA . VAL A 1 72 ? 1.216 14.801 12.284 1.00 98.62 72 VAL A CA 1
ATOM 568 C C . VAL A 1 72 ? -0.202 14.294 12.056 1.00 98.62 72 VAL A C 1
ATOM 570 O O . VAL A 1 72 ? -0.989 14.197 12.999 1.00 98.62 72 VAL A O 1
ATOM 573 N N . GLU A 1 73 ? -0.541 13.989 10.805 1.00 98.69 73 GLU A N 1
ATOM 574 C CA . GLU A 1 73 ? -1.825 13.370 10.483 1.00 98.69 73 GLU A CA 1
ATOM 575 C C . GLU A 1 73 ? -1.803 11.895 10.897 1.00 98.69 73 GLU A C 1
ATOM 577 O O . GLU A 1 73 ? -0.860 11.157 10.615 1.00 98.69 73 GLU A O 1
ATOM 582 N N . THR A 1 74 ? -2.870 11.461 11.555 1.00 98.75 74 THR A N 1
ATOM 583 C CA . THR A 1 74 ? -3.143 10.064 11.890 1.00 98.75 74 THR A CA 1
ATOM 584 C C . THR A 1 74 ? -4.495 9.673 11.322 1.00 98.75 74 THR A C 1
ATOM 586 O O . THR A 1 74 ? -5.407 10.498 11.239 1.00 98.75 74 THR A O 1
ATOM 589 N N . ARG A 1 75 ? -4.648 8.400 10.950 1.00 98.81 75 ARG A N 1
ATOM 590 C CA . ARG A 1 75 ? -5.938 7.829 10.562 1.00 98.81 75 ARG A CA 1
ATOM 591 C C . ARG A 1 75 ? -6.283 6.683 11.494 1.00 98.81 75 ARG A C 1
ATOM 593 O O . ARG A 1 75 ? -5.526 5.724 11.606 1.00 98.81 75 ARG A O 1
ATOM 600 N N . LEU A 1 76 ? -7.426 6.803 12.152 1.00 98.69 76 LEU A N 1
ATOM 601 C CA . LEU A 1 76 ? -7.954 5.815 13.078 1.00 98.69 76 LEU A CA 1
ATOM 602 C C . LEU A 1 76 ? -9.010 4.979 12.350 1.00 98.69 76 LEU A C 1
ATOM 604 O O . LEU A 1 76 ? -9.910 5.534 11.716 1.00 98.69 76 LEU A O 1
ATOM 608 N N . PHE A 1 77 ? -8.872 3.658 12.436 1.00 98.75 77 PHE A N 1
ATOM 609 C CA . PHE A 1 77 ? -9.777 2.662 11.867 1.00 98.75 77 PHE A CA 1
ATOM 610 C C . PHE A 1 77 ? -10.491 1.921 13.012 1.00 98.75 77 PHE A C 1
ATOM 612 O O . PHE A 1 77 ? -9.830 1.276 13.823 1.00 98.75 77 PHE A O 1
ATOM 619 N N . CYS A 1 78 ? -11.820 2.035 13.099 1.00 98.38 78 CYS A N 1
ATOM 620 C CA . CYS A 1 78 ? -12.650 1.433 14.150 1.00 98.38 78 CYS A CA 1
ATOM 621 C C . CYS A 1 78 ? -13.479 0.265 13.587 1.00 98.38 78 CYS A C 1
ATOM 623 O O . CYS A 1 78 ? -14.542 0.518 13.010 1.00 98.38 78 CYS A O 1
ATOM 625 N N . PRO A 1 79 ? -13.058 -0.999 13.768 1.00 98.19 79 PRO A N 1
ATOM 626 C CA . PRO A 1 79 ? -13.850 -2.150 13.327 1.00 98.19 79 PRO A CA 1
ATOM 627 C C . PR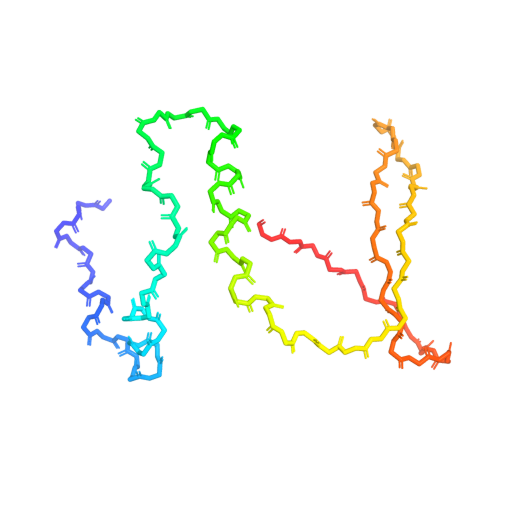O A 1 79 ? -15.082 -2.405 14.213 1.00 98.19 79 PRO A C 1
ATOM 629 O O . PRO A 1 79 ? -16.080 -2.928 13.732 1.00 98.19 79 PRO A O 1
ATOM 632 N N . GLN A 1 80 ? -15.029 -2.028 15.496 1.00 97.25 80 GLN A N 1
ATOM 633 C CA . GLN A 1 80 ? -16.135 -2.133 16.453 1.00 97.25 80 GLN A CA 1
ATOM 634 C C . GLN A 1 80 ? -16.011 -1.057 17.552 1.00 97.25 80 GLN A C 1
ATOM 636 O O . GLN A 1 80 ? -14.915 -0.515 17.723 1.00 97.25 80 GLN A O 1
ATOM 641 N N . PRO A 1 81 ? -17.086 -0.743 18.305 1.00 97.12 81 PRO A N 1
ATOM 642 C CA . PRO A 1 81 ? -17.053 0.285 19.353 1.00 97.12 81 PRO A CA 1
ATOM 643 C C . PRO A 1 81 ? -16.150 -0.066 20.545 1.00 97.12 81 PRO A C 1
ATOM 645 O O . PRO A 1 81 ? -15.395 0.784 21.012 1.00 97.12 81 PRO A O 1
ATOM 648 N N . ASP A 1 82 ? -16.189 -1.322 20.999 1.00 97.88 82 ASP A N 1
ATOM 649 C CA . ASP A 1 82 ? -15.503 -1.771 22.215 1.00 97.88 82 ASP A CA 1
ATOM 650 C C . ASP A 1 82 ? -14.213 -2.524 21.869 1.00 97.88 82 ASP A C 1
ATOM 652 O O . ASP A 1 82 ? -14.159 -3.757 21.849 1.00 97.88 82 ASP A O 1
ATOM 656 N N . SER A 1 83 ? -13.159 -1.781 21.526 1.00 98.06 83 SER A N 1
ATOM 657 C CA . SER A 1 83 ? -11.846 -2.379 21.257 1.00 98.06 83 SER A CA 1
ATOM 658 C C . SER A 1 83 ? -11.086 -2.653 22.564 1.00 98.06 83 SER A C 1
ATOM 660 O O . SER A 1 83 ? -10.910 -1.729 23.359 1.00 98.06 83 SER A O 1
ATOM 662 N N . PRO A 1 84 ? -10.559 -3.872 22.794 1.00 98.00 84 PRO A N 1
ATOM 663 C CA . PRO A 1 84 ? -9.780 -4.184 23.997 1.00 98.00 84 PRO A CA 1
ATOM 664 C C . PRO A 1 84 ? -8.343 -3.636 23.950 1.00 98.00 84 PRO A C 1
ATOM 666 O O . PRO A 1 84 ? -7.628 -3.688 24.948 1.00 98.00 84 PRO A O 1
ATOM 669 N N . ALA A 1 85 ? -7.892 -3.157 22.787 1.00 98.50 85 ALA A N 1
ATOM 670 C CA . ALA A 1 85 ? -6.548 -2.635 22.570 1.00 98.50 85 ALA A CA 1
ATOM 671 C C . ALA A 1 85 ? -6.511 -1.643 21.395 1.00 98.50 85 ALA A C 1
ATOM 673 O O . ALA A 1 85 ? -7.461 -1.538 20.617 1.00 98.50 85 ALA A O 1
ATOM 674 N N . THR A 1 86 ? -5.374 -0.967 21.229 1.00 98.75 86 THR A N 1
ATOM 675 C CA . THR A 1 86 ? -5.091 -0.091 20.084 1.00 98.75 86 THR A CA 1
ATOM 676 C C . THR A 1 86 ? -3.798 -0.541 19.418 1.00 98.75 86 THR A C 1
ATOM 678 O O . THR A 1 86 ? -2.760 -0.617 20.074 1.00 98.75 86 THR A O 1
ATOM 681 N N . LEU A 1 87 ? -3.849 -0.825 18.115 1.00 98.69 87 LEU A N 1
ATOM 682 C CA . LEU A 1 87 ? -2.671 -1.161 17.318 1.00 98.69 87 LEU A CA 1
ATOM 683 C C . LEU A 1 87 ? -2.224 0.060 16.509 1.00 98.69 87 LEU A C 1
ATOM 685 O O . LEU A 1 87 ? -3.008 0.632 15.754 1.00 98.69 87 LEU A O 1
ATOM 689 N N . PHE A 1 88 ? -0.949 0.422 16.632 1.00 98.69 88 PHE A N 1
ATOM 690 C CA . PHE A 1 88 ? -0.325 1.441 15.793 1.00 98.69 88 PHE A CA 1
ATOM 691 C C . PHE A 1 88 ? 0.327 0.777 14.579 1.00 98.69 88 PHE A C 1
ATOM 693 O O . PHE A 1 88 ? 1.179 -0.097 14.734 1.00 98.69 88 PHE A O 1
ATOM 700 N N . TYR A 1 89 ? -0.067 1.197 13.377 1.00 98.62 89 TYR A N 1
ATOM 701 C CA . TYR A 1 89 ? 0.518 0.727 12.122 1.00 98.62 89 TYR A CA 1
ATOM 702 C C . TYR A 1 89 ? 1.451 1.791 11.534 1.00 98.62 89 TYR A C 1
ATOM 704 O O . TYR A 1 89 ? 1.057 2.947 11.381 1.00 98.62 89 TYR A O 1
ATOM 712 N N . LEU A 1 90 ? 2.677 1.393 11.189 1.00 98.31 90 LEU A N 1
ATOM 713 C CA . LEU A 1 90 ? 3.702 2.244 10.582 1.00 98.31 90 LEU A CA 1
ATOM 714 C C . LEU A 1 90 ? 3.956 1.735 9.158 1.00 98.31 90 LEU A C 1
ATOM 716 O O . LEU A 1 90 ? 4.368 0.588 8.990 1.00 98.31 90 LEU A O 1
ATOM 720 N N . HIS A 1 91 ? 3.666 2.551 8.140 1.00 97.50 91 HIS A N 1
ATOM 721 C CA . HIS A 1 91 ? 3.878 2.153 6.745 1.00 97.50 91 HIS A CA 1
ATOM 722 C C . HIS A 1 91 ? 5.378 2.071 6.408 1.00 97.50 91 HIS A C 1
ATOM 724 O O . HIS A 1 91 ? 6.194 2.747 7.037 1.00 97.50 91 HIS A O 1
ATOM 730 N N . GLY A 1 92 ? 5.719 1.235 5.421 1.00 94.88 92 GLY A N 1
ATOM 731 C CA . GLY A 1 92 ? 7.082 1.104 4.887 1.00 94.88 92 GLY A CA 1
ATOM 732 C C . GLY A 1 92 ? 7.530 2.264 4.008 1.00 94.88 92 GLY A C 1
ATOM 733 O O . GLY A 1 92 ? 6.706 3.174 3.741 1.00 94.88 92 GLY A O 1
#

InterPro domains:
  IPR029058 Alpha/Beta hydrolase fold [G3DSA:3.40.50.1820] (4-92)

Radius of gyration: 19.11 Å; chains: 1; bounding box: 45×39×42 Å

Foldseek 3Di:
DPPVPDDPVQVVDDPVVVVVVPDDDPVQDPDDPDPDPVSVVVSVVVVCPVVCPPPDDFDKDWDWDADPVGTDIDMDGDRDDDDPDDDDDDDD

pLDDT: mean 96.97, std 3.39, range [77.75, 98.81]

Organism: Escherichia coli (NCBI:txid562)

Sequence (92 aa):
MKPENKLPVLDLISAGMKTVVNTLQPDLPPWPATGTIAEQRQYYTLERRFWNAGAPEMATRAYMVPTKYGQVETRLFCPQPDSPATLFYLHG